Protein AF-A0A7K0YTU5-F1 (afdb_monomer)

Solvent-accessible surface area (backbone atoms only — not comparable to full-atom values): 5265 Å² total; per-residue (Å²): 132,85,79,67,48,74,45,69,39,87,91,77,66,44,42,37,36,40,38,73,36,92,88,42,86,73,21,35,35,39,22,48,69,86,42,78,62,35,54,46,32,77,89,42,74,84,56,56,74,51,66,72,56,37,53,49,50,55,51,48,62,72,74,46,68,87,94,58,89,79,93,74,82,74,89,67,64,58,86,59,73,64,126

Radius of gyration: 14.22 Å; Cα contacts (8 Å, |Δi|>4): 111; chains: 1; bounding box: 35×32×32 Å

Mean predicted aligned error: 3.56 Å

Sequence (83 aa):
MVEAFTHRLASSGLIARLDADQWRPGSWVLSIDDTPQSHLDMADPTSLHFEYIARMGHVIDAAFPVGESITALHLGAGALTIP

Structure (mmCIF, N/CA/C/O backbone):
data_AF-A0A7K0YTU5-F1
#
_entry.id   AF-A0A7K0YTU5-F1
#
loop_
_atom_site.group_PDB
_atom_site.id
_atom_site.type_symbol
_atom_site.label_atom_id
_atom_site.label_alt_id
_atom_site.label_comp_id
_atom_site.label_asym_id
_atom_site.label_entity_id
_atom_site.label_seq_id
_atom_site.pdbx_PDB_ins_code
_atom_site.Cartn_x
_atom_site.Cartn_y
_atom_site.Cartn_z
_atom_site.occupancy
_atom_site.B_iso_or_equiv
_atom_site.auth_seq_id
_atom_site.auth_comp_id
_atom_site.auth_asym_id
_atom_site.auth_atom_id
_atom_site.pdbx_PDB_model_num
ATOM 1 N N . MET A 1 1 ? 18.121 13.749 -6.869 1.00 57.28 1 MET A N 1
ATOM 2 C CA . MET A 1 1 ? 17.111 12.760 -7.293 1.00 57.28 1 MET A CA 1
ATOM 3 C C . MET A 1 1 ? 17.193 11.621 -6.305 1.00 57.28 1 MET A C 1
ATOM 5 O O . MET A 1 1 ? 18.307 11.191 -6.036 1.00 57.28 1 MET A O 1
ATOM 9 N N . VAL A 1 2 ? 16.080 11.232 -5.688 1.00 62.19 2 VAL A N 1
ATOM 10 C CA . VAL A 1 2 ? 16.079 10.060 -4.805 1.00 62.19 2 VAL A CA 1
ATOM 11 C C . VAL A 1 2 ? 16.173 8.827 -5.701 1.00 62.19 2 VAL A C 1
ATOM 13 O O . VAL A 1 2 ? 15.512 8.778 -6.736 1.00 62.19 2 VAL A O 1
ATOM 16 N N . GLU A 1 3 ? 17.072 7.908 -5.375 1.00 68.00 3 GLU A N 1
ATOM 17 C CA . GLU A 1 3 ? 17.333 6.722 -6.189 1.00 68.00 3 GLU A CA 1
ATOM 18 C C . GLU A 1 3 ? 16.137 5.761 -6.108 1.00 68.00 3 GLU A C 1
ATOM 20 O O . GLU A 1 3 ? 15.589 5.540 -5.027 1.00 68.00 3 GLU A O 1
ATOM 25 N N . ALA A 1 4 ? 15.700 5.226 -7.250 1.00 78.88 4 ALA A N 1
ATOM 26 C CA . ALA A 1 4 ? 14.636 4.230 -7.287 1.00 78.88 4 ALA A CA 1
ATOM 27 C C . ALA A 1 4 ? 15.161 2.904 -6.724 1.00 78.88 4 ALA A C 1
ATOM 29 O O . ALA A 1 4 ? 16.192 2.393 -7.170 1.00 78.88 4 ALA A O 1
ATOM 30 N N . PHE A 1 5 ? 14.445 2.316 -5.766 1.00 91.31 5 PHE A N 1
ATOM 31 C CA . PHE A 1 5 ? 14.821 1.017 -5.215 1.00 91.31 5 PHE A CA 1
ATOM 32 C C . PHE A 1 5 ? 14.242 -0.083 -6.089 1.00 91.31 5 PHE A C 1
ATOM 34 O O . PHE A 1 5 ? 13.042 -0.105 -6.341 1.00 91.31 5 PHE A O 1
ATOM 41 N N . THR A 1 6 ? 15.083 -1.011 -6.538 1.00 96.19 6 THR A N 1
ATOM 42 C CA . THR A 1 6 ? 14.659 -2.143 -7.369 1.00 96.19 6 THR A CA 1
ATOM 43 C C . THR A 1 6 ? 15.076 -3.454 -6.719 1.00 96.19 6 THR A C 1
ATOM 45 O O . THR A 1 6 ? 16.220 -3.610 -6.293 1.00 96.19 6 THR A O 1
ATOM 48 N N . HIS A 1 7 ? 14.158 -4.415 -6.655 1.00 96.56 7 HIS A N 1
ATOM 49 C CA . HIS A 1 7 ? 14.396 -5.726 -6.068 1.00 96.56 7 HIS A CA 1
ATOM 50 C C . HIS A 1 7 ? 13.689 -6.825 -6.865 1.00 96.56 7 HIS A C 1
ATOM 52 O O . HIS A 1 7 ? 12.510 -6.711 -7.180 1.00 96.56 7 HIS A O 1
ATOM 58 N N . ARG A 1 8 ? 14.389 -7.922 -7.169 1.00 97.69 8 ARG A N 1
ATOM 59 C CA . ARG A 1 8 ? 13.767 -9.100 -7.785 1.00 97.69 8 ARG A CA 1
ATOM 60 C C . ARG A 1 8 ? 13.168 -9.987 -6.699 1.00 97.69 8 ARG A C 1
ATOM 62 O O . ARG A 1 8 ? 13.901 -10.495 -5.856 1.00 97.69 8 ARG A O 1
ATOM 69 N N . LEU A 1 9 ? 11.859 -10.208 -6.749 1.00 96.00 9 LEU A N 1
ATOM 70 C CA . LEU A 1 9 ? 11.147 -11.053 -5.797 1.00 96.00 9 LEU A CA 1
ATOM 71 C C . LEU A 1 9 ? 11.577 -12.516 -5.948 1.00 96.00 9 LEU A C 1
ATOM 73 O O . LEU A 1 9 ? 11.473 -13.094 -7.029 1.00 96.00 9 LEU A O 1
ATOM 77 N N . ALA A 1 10 ? 12.027 -13.134 -4.856 1.00 95.31 10 ALA A N 1
ATOM 78 C CA . ALA A 1 10 ? 12.574 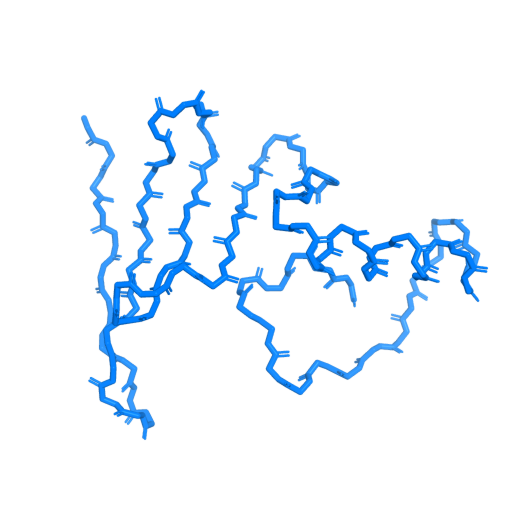-14.492 -4.882 1.00 95.31 10 ALA A CA 1
ATOM 79 C C . ALA A 1 10 ? 11.543 -15.573 -5.261 1.00 95.31 10 ALA A C 1
ATOM 81 O O . ALA A 1 10 ? 11.903 -16.565 -5.887 1.00 95.31 10 ALA A O 1
ATOM 82 N N . SER A 1 11 ? 10.271 -15.397 -4.887 1.00 93.81 11 SER A N 1
ATOM 83 C CA . SER A 1 11 ? 9.219 -16.399 -5.108 1.00 93.81 11 SER A CA 1
ATOM 84 C C . SER A 1 11 ? 8.666 -16.404 -6.531 1.00 93.81 11 SER A C 1
ATOM 86 O O . SER A 1 11 ? 8.320 -17.462 -7.048 1.00 93.81 11 SER A O 1
ATOM 88 N N . SER A 1 12 ? 8.561 -15.233 -7.157 1.00 95.56 12 SER A N 1
ATOM 89 C CA . SER A 1 12 ? 7.905 -15.059 -8.456 1.00 95.56 12 SER A CA 1
ATOM 90 C C . SER A 1 12 ? 8.865 -14.670 -9.579 1.00 95.56 12 SER A C 1
ATOM 92 O O . SER A 1 12 ? 8.524 -14.806 -10.749 1.00 95.56 12 SER A O 1
ATOM 94 N N . GLY A 1 13 ? 10.056 -14.168 -9.247 1.00 97.25 13 GLY A N 1
ATOM 95 C CA . GLY A 1 13 ? 11.012 -13.624 -10.209 1.00 97.25 13 GLY A CA 1
ATOM 96 C C . GLY A 1 13 ? 10.657 -12.232 -10.743 1.00 97.25 13 GLY A C 1
ATOM 97 O O . GLY A 1 13 ? 11.479 -11.670 -11.469 1.00 97.25 13 GLY A O 1
ATOM 98 N N . LEU A 1 14 ? 9.499 -11.670 -10.375 1.00 97.75 14 LEU A N 1
ATOM 99 C CA . LEU A 1 14 ? 9.044 -10.336 -10.792 1.00 97.75 14 LEU A CA 1
ATOM 100 C C . LEU A 1 14 ? 9.922 -9.237 -10.170 1.00 97.75 14 LEU A C 1
ATOM 102 O O . LEU A 1 14 ? 10.571 -9.443 -9.139 1.00 97.75 14 LEU A O 1
ATOM 106 N N . ILE A 1 15 ? 9.930 -8.055 -10.774 1.00 97.81 15 ILE A N 1
ATOM 107 C CA . ILE A 1 15 ? 10.653 -6.878 -10.300 1.00 97.81 15 ILE A CA 1
ATOM 108 C C . ILE A 1 15 ? 9.738 -6.007 -9.446 1.00 97.81 15 ILE A C 1
ATOM 110 O O . ILE A 1 15 ? 8.782 -5.424 -9.942 1.00 97.81 15 ILE A O 1
ATOM 114 N N . ALA A 1 16 ? 10.071 -5.868 -8.168 1.00 97.38 16 ALA A N 1
ATOM 115 C CA . ALA A 1 16 ? 9.544 -4.821 -7.312 1.00 97.38 16 ALA A CA 1
ATOM 116 C C . ALA A 1 16 ? 10.355 -3.537 -7.499 1.00 97.38 16 ALA A C 1
ATOM 118 O O . ALA A 1 16 ? 11.586 -3.564 -7.426 1.00 97.38 16 ALA A O 1
ATOM 119 N N . ARG A 1 17 ? 9.669 -2.414 -7.700 1.00 96.94 17 ARG A N 1
ATOM 120 C CA . ARG A 1 17 ? 10.276 -1.089 -7.807 1.00 96.94 17 ARG A CA 1
ATOM 121 C C . ARG A 1 17 ? 9.558 -0.102 -6.897 1.00 96.94 17 ARG A C 1
ATOM 123 O O . ARG A 1 17 ? 8.330 -0.095 -6.851 1.00 96.94 17 ARG A O 1
ATOM 130 N N . LEU A 1 18 ? 10.330 0.701 -6.174 1.00 95.88 18 LEU A N 1
ATOM 131 C CA . LEU A 1 18 ? 9.844 1.813 -5.370 1.00 95.88 18 LEU A CA 1
ATOM 132 C C . LEU A 1 18 ? 10.375 3.118 -5.967 1.00 95.88 18 LEU A C 1
ATOM 134 O O . LEU A 1 18 ? 11.583 3.365 -5.947 1.00 95.88 18 LEU A O 1
ATOM 138 N N . ASP A 1 19 ? 9.468 3.943 -6.480 1.00 95.50 19 ASP A N 1
ATOM 139 C CA . ASP A 1 19 ? 9.784 5.237 -7.082 1.00 95.50 19 ASP A CA 1
ATOM 140 C C . ASP A 1 19 ? 9.199 6.367 -6.243 1.00 95.50 19 ASP A C 1
ATOM 142 O O . ASP A 1 19 ? 8.081 6.256 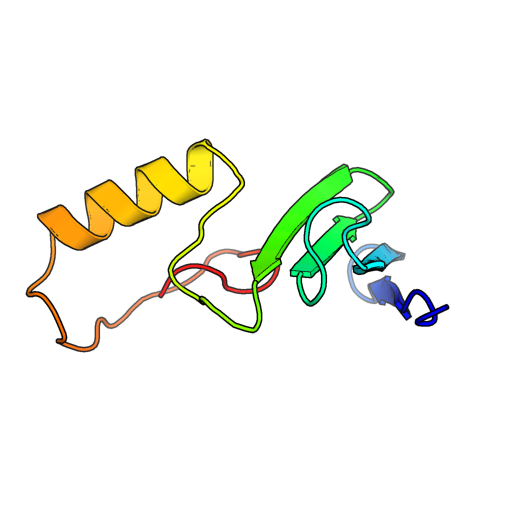-5.738 1.00 95.50 19 ASP A O 1
ATOM 146 N N . ALA A 1 20 ? 9.938 7.468 -6.111 1.00 95.12 20 ALA A N 1
ATOM 147 C CA . ALA A 1 20 ? 9.392 8.678 -5.514 1.00 95.12 20 ALA A CA 1
ATOM 148 C C . ALA A 1 20 ? 8.266 9.227 -6.405 1.00 95.12 20 ALA A C 1
ATOM 150 O O . ALA A 1 20 ? 8.417 9.318 -7.626 1.00 95.12 20 ALA A O 1
ATOM 151 N N . ASP A 1 21 ? 7.151 9.618 -5.795 1.00 93.06 21 ASP A N 1
ATOM 152 C CA . ASP A 1 21 ? 6.048 10.251 -6.507 1.00 93.06 21 ASP A CA 1
ATOM 153 C C . ASP A 1 21 ? 6.468 11.656 -6.966 1.00 93.06 21 ASP A C 1
ATOM 155 O O . ASP A 1 21 ? 6.832 12.525 -6.169 1.00 93.06 21 ASP A O 1
ATOM 159 N N . GLN A 1 22 ? 6.415 11.887 -8.277 1.00 91.25 22 GLN A N 1
ATOM 160 C CA . GLN A 1 22 ? 6.780 13.167 -8.881 1.00 91.25 22 GLN A CA 1
ATOM 161 C C . GLN A 1 22 ? 5.774 14.292 -8.583 1.00 91.25 22 GLN A C 1
ATOM 163 O O . GLN A 1 22 ? 6.107 15.467 -8.730 1.00 91.25 22 GLN A O 1
ATOM 168 N N . TRP A 1 23 ? 4.546 13.947 -8.188 1.00 91.00 23 TRP A N 1
ATOM 169 C CA . TRP A 1 23 ? 3.463 14.892 -7.922 1.00 91.00 23 TRP A CA 1
ATOM 170 C C . TRP A 1 23 ? 3.280 15.181 -6.436 1.00 91.00 23 TRP A C 1
ATOM 172 O O . TRP A 1 23 ? 2.801 16.259 -6.081 1.00 91.00 23 TRP A O 1
ATOM 182 N N . ARG A 1 24 ? 3.665 14.241 -5.568 1.00 91.25 24 ARG A N 1
ATOM 183 C CA . ARG A 1 24 ? 3.580 14.383 -4.112 1.00 91.25 24 ARG A CA 1
ATOM 184 C C . ARG A 1 24 ? 4.940 14.151 -3.453 1.00 91.25 24 ARG A C 1
ATOM 186 O O . ARG A 1 24 ? 5.324 13.007 -3.214 1.00 91.25 24 ARG A O 1
ATOM 193 N N . PRO A 1 25 ? 5.673 15.228 -3.121 1.00 91.81 25 PRO A N 1
ATOM 194 C CA . PRO A 1 25 ? 6.945 15.118 -2.420 1.00 91.81 25 PRO A CA 1
ATOM 195 C C . PRO A 1 25 ? 6.823 14.294 -1.134 1.00 91.81 25 PRO A C 1
ATOM 197 O O . PRO A 1 25 ? 5.935 14.533 -0.323 1.00 91.81 25 PRO A O 1
ATOM 200 N N . GLY A 1 26 ? 7.732 13.336 -0.943 1.00 91.06 26 GLY A N 1
ATOM 201 C CA . GLY A 1 26 ? 7.724 12.444 0.222 1.00 91.06 26 GLY A CA 1
ATOM 202 C C . GLY A 1 26 ? 6.787 11.240 0.097 1.00 91.06 26 GLY A C 1
ATOM 203 O O . GLY A 1 26 ? 6.820 10.373 0.970 1.00 91.06 26 GLY A O 1
ATOM 204 N N . SER A 1 27 ? 6.009 11.150 -0.985 1.00 95.19 27 SER A N 1
ATOM 205 C CA . SER A 1 27 ? 5.250 9.951 -1.324 1.00 95.19 27 SER A CA 1
ATOM 206 C C . SER A 1 27 ? 6.023 9.021 -2.261 1.00 95.19 27 SER A C 1
ATOM 208 O O . SER A 1 27 ? 6.960 9.436 -2.948 1.00 95.19 27 SER A O 1
ATOM 210 N N . TRP A 1 28 ? 5.616 7.756 -2.296 1.00 95.81 28 TRP A N 1
ATOM 211 C CA . TRP A 1 28 ? 6.258 6.699 -3.071 1.00 95.81 28 TRP A CA 1
ATOM 212 C C . TRP A 1 28 ? 5.231 5.784 -3.725 1.00 95.81 28 TRP A C 1
ATOM 214 O O . TRP A 1 28 ? 4.181 5.516 -3.148 1.00 95.81 28 TRP A O 1
ATOM 224 N N . VAL A 1 29 ? 5.560 5.245 -4.896 1.00 96.06 29 VAL A N 1
ATOM 225 C CA . VAL A 1 29 ? 4.770 4.216 -5.580 1.00 96.06 29 VAL A CA 1
ATOM 226 C C . VAL A 1 29 ? 5.533 2.901 -5.546 1.00 96.06 29 VAL A C 1
ATOM 228 O O . VAL A 1 29 ? 6.677 2.834 -5.992 1.00 96.06 29 VAL A O 1
ATOM 231 N N . LEU A 1 30 ? 4.883 1.846 -5.054 1.00 96.19 30 LEU A N 1
ATOM 232 C CA . LEU A 1 30 ? 5.347 0.470 -5.216 1.00 96.19 30 LEU A CA 1
ATOM 233 C C . LEU A 1 30 ? 4.737 -0.107 -6.493 1.00 96.19 30 LEU A C 1
ATOM 235 O O . LEU A 1 30 ? 3.514 -0.212 -6.596 1.00 96.19 30 LEU A O 1
ATOM 239 N N . SER A 1 31 ? 5.579 -0.552 -7.419 1.00 96.94 31 SER A N 1
ATOM 240 C CA . SER A 1 31 ? 5.178 -1.290 -8.620 1.00 96.94 31 SER A CA 1
ATOM 241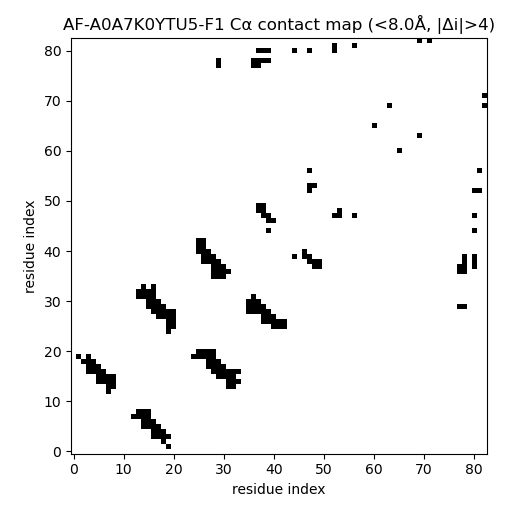 C C . SER A 1 31 ? 5.787 -2.688 -8.627 1.00 96.94 31 SER A C 1
ATOM 243 O O . SER A 1 31 ? 6.914 -2.873 -8.173 1.00 96.94 31 SER A O 1
ATOM 245 N N . ILE A 1 32 ? 5.056 -3.666 -9.162 1.00 97.00 32 ILE A N 1
ATOM 246 C CA . ILE A 1 32 ? 5.551 -5.021 -9.435 1.00 97.00 32 ILE A CA 1
ATOM 247 C C . ILE A 1 32 ? 5.410 -5.270 -10.936 1.00 97.00 32 ILE A C 1
ATOM 249 O O . ILE A 1 32 ? 4.297 -5.183 -11.449 1.00 97.00 32 ILE A O 1
ATOM 253 N N . ASP A 1 33 ? 6.522 -5.528 -11.630 1.00 96.06 33 ASP A N 1
ATOM 254 C CA . ASP A 1 33 ? 6.604 -5.623 -13.099 1.00 96.06 33 ASP A CA 1
ATOM 255 C C . ASP A 1 33 ? 5.816 -4.502 -13.789 1.00 96.06 33 ASP A C 1
ATOM 257 O O . ASP A 1 33 ? 4.865 -4.720 -14.539 1.00 96.06 33 ASP A O 1
ATOM 261 N N . ASP A 1 34 ? 6.183 -3.270 -13.428 1.00 95.06 34 ASP A N 1
ATOM 262 C CA . ASP A 1 34 ? 5.598 -2.017 -13.920 1.00 95.06 34 ASP A CA 1
ATOM 263 C C . ASP A 1 34 ? 4.095 -1.835 -13.663 1.00 95.06 34 ASP A C 1
ATOM 265 O O . ASP A 1 34 ? 3.520 -0.823 -14.062 1.00 95.06 34 ASP A O 1
ATOM 269 N N . THR A 1 35 ? 3.461 -2.753 -12.932 1.00 96.00 35 THR A N 1
ATOM 270 C CA . THR A 1 35 ? 2.076 -2.612 -12.488 1.00 96.00 35 THR A CA 1
ATOM 271 C C . THR A 1 35 ? 2.057 -1.969 -11.103 1.00 96.00 35 THR A C 1
ATOM 273 O O . THR A 1 35 ? 2.503 -2.608 -10.139 1.00 96.00 35 THR A O 1
ATOM 276 N N . PRO A 1 36 ? 1.515 -0.746 -10.951 1.00 95.12 36 PRO A N 1
ATOM 277 C CA . PRO A 1 36 ? 1.393 -0.109 -9.647 1.00 95.12 36 PRO A CA 1
ATOM 278 C C . PRO A 1 36 ? 0.558 -0.974 -8.701 1.00 95.12 36 PRO A C 1
ATOM 280 O O . PRO A 1 36 ? -0.536 -1.413 -9.049 1.00 95.12 36 PRO A O 1
ATOM 283 N N . GLN A 1 37 ? 1.090 -1.236 -7.512 1.00 95.19 37 GLN A N 1
ATOM 284 C CA . GLN A 1 37 ? 0.430 -2.030 -6.476 1.00 95.19 37 GLN A CA 1
ATOM 285 C C . GLN A 1 37 ? -0.048 -1.166 -5.313 1.00 95.19 37 GLN A C 1
ATOM 287 O O . GLN A 1 37 ? -1.082 -1.463 -4.719 1.00 95.19 37 GLN A O 1
ATOM 292 N N . SER A 1 38 ? 0.719 -0.130 -4.961 1.00 96.19 38 SER A N 1
ATOM 293 C CA . SER A 1 38 ? 0.437 0.706 -3.796 1.00 96.19 38 SER A CA 1
ATOM 294 C C . SER A 1 38 ? 1.099 2.078 -3.887 1.00 96.19 38 SER A C 1
ATOM 296 O O . SER A 1 38 ? 2.008 2.293 -4.692 1.00 96.19 38 SER A O 1
ATOM 298 N N . HIS A 1 39 ? 0.618 3.009 -3.069 1.00 96.31 39 HIS A N 1
ATOM 299 C CA . HIS A 1 39 ? 1.125 4.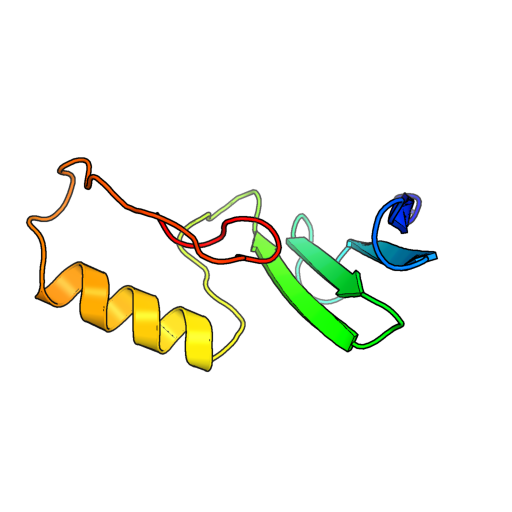373 -2.929 1.00 96.31 39 HIS A CA 1
ATOM 300 C C . HIS A 1 39 ? 1.191 4.696 -1.442 1.00 96.31 39 HIS A C 1
ATOM 302 O O . HIS A 1 39 ? 0.249 4.395 -0.712 1.00 96.31 39 HIS A O 1
ATOM 308 N N . LEU A 1 40 ? 2.315 5.251 -1.009 1.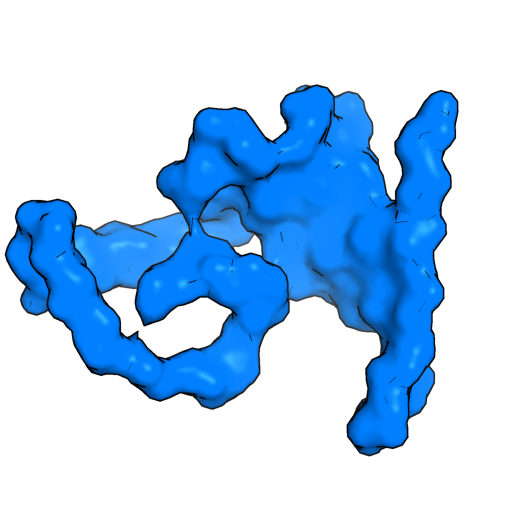00 94.44 40 LEU A N 1
ATOM 309 C CA . LEU A 1 40 ? 2.596 5.551 0.384 1.00 94.44 40 LEU A CA 1
ATOM 310 C C . LEU A 1 40 ? 2.856 7.042 0.511 1.00 94.44 40 LEU A C 1
ATOM 312 O O . LEU A 1 40 ? 3.724 7.559 -0.189 1.00 94.44 40 LEU A O 1
ATOM 316 N N . ASP A 1 41 ? 2.185 7.701 1.446 1.00 94.06 41 ASP A N 1
ATOM 317 C CA . ASP A 1 41 ? 2.522 9.054 1.875 1.00 94.06 41 ASP A CA 1
ATOM 318 C C . ASP A 1 41 ? 3.159 8.981 3.270 1.00 94.06 41 ASP A C 1
ATOM 320 O O . ASP A 1 41 ? 2.523 8.587 4.246 1.00 94.06 41 ASP A O 1
ATOM 324 N N . MET A 1 42 ? 4.454 9.307 3.364 1.00 91.06 42 MET A N 1
ATOM 325 C CA . MET A 1 42 ? 5.191 9.221 4.632 1.00 91.06 42 MET A CA 1
ATOM 326 C C . MET A 1 42 ? 4.800 10.316 5.633 1.00 91.06 42 MET A C 1
ATOM 328 O O . MET A 1 42 ? 5.118 10.190 6.815 1.00 91.06 42 MET A O 1
ATOM 332 N N . ALA A 1 43 ? 4.166 11.398 5.174 1.00 94.00 43 ALA A N 1
ATOM 333 C CA . ALA A 1 43 ? 3.698 12.479 6.035 1.00 94.00 43 ALA A CA 1
ATOM 334 C C . ALA A 1 43 ? 2.264 12.240 6.530 1.00 94.00 43 ALA A C 1
ATOM 336 O O . ALA A 1 43 ? 1.916 12.703 7.616 1.00 94.00 43 ALA A O 1
ATOM 337 N N . ASP A 1 44 ? 1.458 11.511 5.756 1.00 94.12 44 ASP A N 1
ATOM 338 C CA . ASP A 1 44 ? 0.074 11.184 6.087 1.00 94.12 44 ASP A CA 1
ATOM 339 C C . ASP A 1 44 ? -0.272 9.724 5.725 1.00 94.12 44 ASP A C 1
ATOM 341 O O . ASP A 1 44 ? -0.719 9.449 4.608 1.00 94.12 44 ASP A O 1
ATOM 345 N N . PRO A 1 45 ? -0.145 8.771 6.669 1.00 91.38 45 PRO A N 1
ATOM 346 C CA . PRO A 1 45 ? -0.466 7.368 6.412 1.00 91.38 45 PRO A CA 1
ATOM 347 C C . PRO A 1 45 ? -1.961 7.116 6.148 1.00 91.38 45 PRO A C 1
ATOM 349 O O . PRO A 1 45 ? -2.320 6.012 5.750 1.00 91.38 45 PRO A O 1
ATOM 352 N N . THR A 1 46 ? -2.840 8.108 6.354 1.00 91.75 46 THR A N 1
ATOM 353 C CA . THR A 1 46 ? -4.277 7.996 6.049 1.00 91.75 46 THR A CA 1
ATOM 354 C C . THR A 1 46 ? -4.608 8.347 4.593 1.00 91.75 46 THR A C 1
ATOM 356 O O . THR A 1 46 ? -5.719 8.083 4.126 1.00 91.75 46 THR A O 1
ATOM 359 N N . SER A 1 47 ? -3.648 8.887 3.831 1.00 93.94 47 SER A N 1
ATOM 360 C CA . SER A 1 47 ? -3.827 9.213 2.413 1.00 93.94 47 SER A CA 1
ATOM 361 C C . SER A 1 47 ? -3.770 7.960 1.528 1.00 93.94 47 SE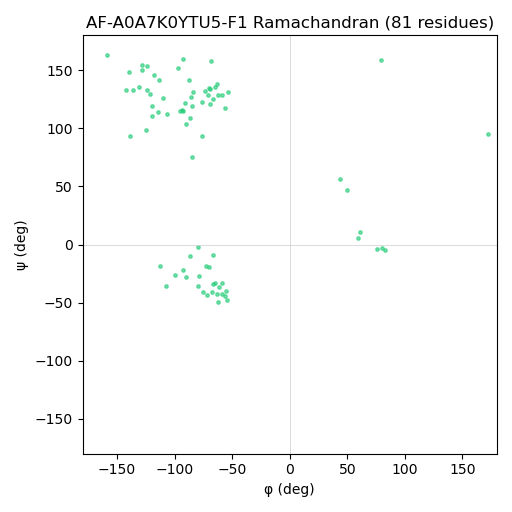R A C 1
ATOM 363 O O . SER A 1 47 ? -2.716 7.569 1.024 1.00 93.94 47 SER A O 1
ATOM 365 N N . LEU A 1 48 ? -4.934 7.373 1.247 1.00 95.06 48 LEU A N 1
ATOM 366 C CA . LEU A 1 48 ? -5.082 6.213 0.361 1.00 95.06 48 LEU A CA 1
ATOM 367 C C . LEU A 1 48 ? -5.314 6.649 -1.098 1.00 95.06 48 LEU A C 1
ATOM 369 O O . LEU A 1 48 ? -6.412 7.061 -1.469 1.00 95.06 48 LEU A O 1
ATOM 373 N N . HIS A 1 49 ? -4.284 6.554 -1.948 1.00 92.94 49 HIS A N 1
ATOM 374 C CA . HIS A 1 49 ? -4.359 7.027 -3.342 1.00 92.94 49 HIS A CA 1
ATOM 375 C C . HIS A 1 49 ? -5.169 6.107 -4.264 1.00 92.94 49 HIS A C 1
ATOM 377 O O . HIS A 1 49 ? -5.912 6.565 -5.133 1.00 92.94 49 HIS A O 1
ATOM 383 N N . PHE A 1 50 ? -5.006 4.793 -4.109 1.00 93.31 50 PHE A N 1
ATOM 384 C CA . PHE A 1 50 ? -5.718 3.830 -4.937 1.00 93.31 50 PHE A CA 1
ATOM 385 C C . PHE A 1 50 ? -7.165 3.726 -4.476 1.00 93.31 50 PHE A C 1
ATOM 387 O O . PHE A 1 50 ? -7.446 3.370 -3.335 1.00 93.31 50 PHE A O 1
ATOM 394 N N . GLU A 1 51 ? -8.082 3.981 -5.401 1.00 94.38 51 GLU A N 1
ATOM 395 C CA . GLU A 1 51 ? -9.516 4.079 -5.135 1.00 94.38 51 GLU A CA 1
ATOM 396 C C . GLU A 1 51 ? -10.083 2.826 -4.446 1.00 94.38 51 GLU A C 1
ATOM 398 O O . GLU A 1 51 ? -10.837 2.922 -3.480 1.00 94.38 51 GLU A O 1
ATOM 403 N N . TYR A 1 52 ? -9.631 1.642 -4.865 1.00 94.50 52 TYR A N 1
ATOM 404 C CA . TYR A 1 52 ? -10.043 0.379 -4.257 1.00 94.50 52 TYR A CA 1
ATOM 405 C C . TYR A 1 52 ? -9.538 0.219 -2.807 1.00 94.50 52 TYR A C 1
ATOM 407 O O . TYR A 1 52 ? -10.253 -0.340 -1.975 1.00 94.50 52 TYR A O 1
ATOM 415 N N . ILE A 1 53 ? -8.348 0.743 -2.482 1.00 95.75 53 ILE A N 1
ATOM 416 C CA . ILE A 1 53 ? -7.799 0.753 -1.116 1.00 95.75 53 ILE A CA 1
ATOM 417 C C . ILE A 1 53 ? -8.565 1.765 -0.266 1.00 95.75 53 ILE A C 1
ATOM 419 O O . ILE A 1 53 ? -8.977 1.436 0.842 1.00 95.75 53 ILE A O 1
ATOM 423 N N . ALA A 1 54 ? -8.841 2.958 -0.802 1.00 95.81 54 ALA A N 1
ATOM 424 C CA . ALA A 1 54 ? -9.658 3.957 -0.122 1.00 95.81 54 ALA A CA 1
ATOM 425 C C . ALA A 1 54 ? -11.040 3.391 0.239 1.00 95.81 54 ALA A C 1
ATOM 427 O O . ALA A 1 54 ? -11.489 3.541 1.373 1.00 95.81 54 ALA A O 1
ATOM 428 N N . ARG A 1 55 ? -11.702 2.670 -0.678 1.00 96.75 55 ARG A N 1
ATOM 429 C CA . ARG A 1 55 ? -12.968 1.971 -0.387 1.00 96.75 55 ARG A CA 1
ATOM 430 C C . ARG A 1 55 ? -12.835 0.950 0.744 1.00 96.75 55 ARG A C 1
ATOM 432 O O . ARG A 1 55 ? -13.721 0.890 1.590 1.00 96.75 55 ARG A O 1
ATOM 439 N N . MET A 1 56 ? -11.754 0.168 0.777 1.00 96.00 56 MET A N 1
ATOM 440 C CA . MET A 1 56 ? -11.500 -0.758 1.888 1.00 96.00 56 MET A CA 1
ATOM 441 C C . MET A 1 56 ? -11.311 -0.019 3.215 1.00 96.00 56 MET A C 1
ATOM 443 O O . MET A 1 56 ? -11.906 -0.433 4.204 1.00 96.00 56 MET A O 1
ATOM 447 N N . GLY A 1 57 ? -10.574 1.097 3.225 1.00 95.56 57 GLY A N 1
ATOM 448 C CA . GLY A 1 57 ? -10.428 1.961 4.401 1.00 95.56 57 GLY A CA 1
ATOM 449 C C . GLY A 1 57 ? -11.780 2.412 4.959 1.00 95.56 57 GLY A C 1
ATOM 450 O O . GLY A 1 57 ? -12.057 2.195 6.131 1.00 95.56 57 GLY A O 1
ATOM 451 N N . HIS A 1 58 ? -12.686 2.893 4.099 1.00 96.38 58 HIS A N 1
ATOM 452 C CA . HIS A 1 58 ? -14.038 3.281 4.528 1.00 96.38 58 HIS A CA 1
ATOM 453 C C . HIS A 1 58 ? -14.841 2.114 5.126 1.00 96.38 58 HIS A C 1
ATOM 455 O O . HIS A 1 58 ? -15.620 2.312 6.056 1.00 96.38 58 HIS A O 1
ATOM 461 N N . VAL A 1 59 ? -14.687 0.895 4.594 1.00 96.94 59 VAL A N 1
ATOM 462 C CA . VAL A 1 59 ? -15.345 -0.296 5.157 1.00 96.94 59 VAL A CA 1
ATOM 463 C C . VAL A 1 59 ? -14.765 -0.640 6.529 1.00 96.94 59 VAL A C 1
ATOM 465 O O . VAL A 1 59 ? -15.529 -0.973 7.432 1.00 96.94 59 VAL A O 1
ATOM 468 N N . ILE A 1 60 ? -13.445 -0.539 6.699 1.00 95.81 60 ILE A N 1
ATOM 469 C CA . ILE A 1 60 ? -12.767 -0.764 7.981 1.00 95.81 60 ILE A CA 1
ATOM 470 C C . ILE A 1 60 ? -13.247 0.264 9.015 1.00 95.81 60 ILE A C 1
ATOM 472 O O . ILE A 1 60 ? -13.698 -0.133 10.088 1.00 95.81 60 ILE A O 1
ATOM 476 N N . ASP A 1 61 ? -13.258 1.552 8.666 1.00 95.12 61 ASP A N 1
ATOM 477 C CA . ASP A 1 61 ? -13.726 2.634 9.545 1.00 95.12 61 ASP A CA 1
ATOM 478 C C . ASP A 1 61 ? -15.189 2.456 9.978 1.00 95.12 61 ASP A C 1
ATOM 480 O O . ASP A 1 61 ? -15.571 2.824 11.087 1.00 95.12 61 ASP A O 1
ATOM 484 N N . ALA A 1 62 ? -16.028 1.883 9.110 1.00 97.12 62 ALA A N 1
ATOM 485 C CA . ALA A 1 62 ? -17.425 1.603 9.427 1.00 97.12 62 ALA A CA 1
ATOM 486 C C . ALA A 1 62 ? -17.615 0.341 10.288 1.00 97.12 62 ALA A C 1
ATOM 488 O O . ALA A 1 62 ? -18.618 0.227 10.995 1.00 97.12 62 ALA A O 1
ATOM 489 N N . ALA A 1 63 ? -16.700 -0.627 10.198 1.00 97.50 63 ALA A N 1
ATOM 490 C CA . ALA A 1 63 ? -16.832 -1.936 10.834 1.00 97.50 63 ALA A CA 1
ATOM 491 C C . ALA A 1 63 ? -16.191 -2.016 12.229 1.00 97.50 63 ALA A C 1
ATOM 493 O O . ALA A 1 63 ? -16.573 -2.889 13.012 1.00 97.50 63 ALA A O 1
ATOM 494 N N . PHE A 1 64 ? -15.238 -1.134 12.545 1.00 96.88 64 PHE A N 1
ATOM 495 C CA . PHE A 1 64 ? -14.440 -1.201 13.770 1.00 96.88 64 PHE A CA 1
ATOM 496 C C . PHE A 1 64 ? -14.436 0.126 14.548 1.00 96.88 64 PHE A C 1
ATOM 498 O O . PHE A 1 64 ? -14.631 1.189 13.962 1.00 96.88 64 PHE A O 1
ATOM 505 N N . PRO A 1 65 ? -14.216 0.096 15.877 1.00 95.56 65 PRO A N 1
ATOM 506 C CA . PRO A 1 65 ? -14.108 1.316 16.669 1.00 95.56 65 PRO A CA 1
ATOM 507 C C . PRO A 1 65 ? -12.909 2.179 16.258 1.00 95.56 65 PRO A C 1
ATOM 509 O O . PRO A 1 65 ? -11.798 1.684 16.059 1.00 95.56 65 PRO A O 1
ATOM 512 N N . VAL A 1 66 ? -13.120 3.495 16.191 1.00 94.19 66 VAL A N 1
ATOM 513 C CA . VAL A 1 66 ? -12.069 4.462 15.848 1.00 94.19 66 VAL A CA 1
ATOM 514 C C . VAL A 1 66 ? -10.949 4.433 16.891 1.00 94.19 66 VAL A C 1
ATOM 516 O O . VAL A 1 66 ? -11.195 4.589 18.085 1.00 94.19 66 VAL A O 1
ATOM 519 N N . GLY A 1 67 ? -9.706 4.301 16.424 1.00 90.00 67 GLY A N 1
ATOM 520 C CA . GLY A 1 67 ? -8.504 4.351 17.262 1.00 90.00 67 GLY A CA 1
ATOM 521 C C . GLY A 1 67 ? -8.178 3.053 18.006 1.00 90.00 67 GLY A C 1
ATOM 522 O O . GLY A 1 67 ? -7.141 2.989 18.667 1.00 90.00 67 GLY A O 1
ATOM 523 N N . GLU A 1 68 ? -9.009 2.017 17.889 1.00 94.12 68 GLU A N 1
ATOM 524 C CA . GLU A 1 68 ? -8.716 0.698 18.448 1.00 94.12 68 GLU A CA 1
ATOM 525 C C . GLU A 1 68 ? -7.921 -0.155 17.454 1.00 94.12 68 GLU A C 1
ATOM 527 O O . GLU A 1 68 ? -8.145 -0.125 16.244 1.00 94.12 68 GLU A O 1
ATOM 532 N N . SER A 1 69 ? -6.960 -0.930 17.963 1.00 93.50 69 SER A N 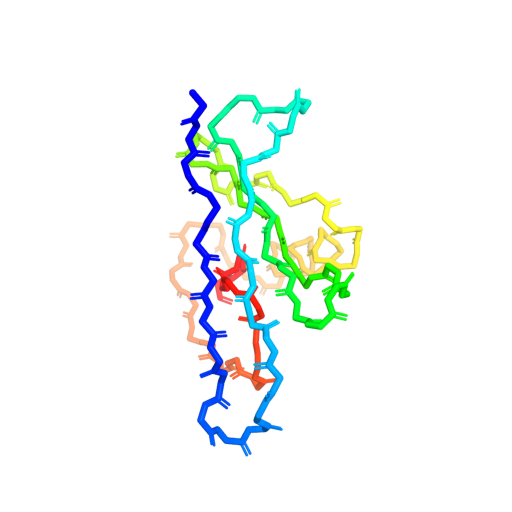1
ATOM 533 C CA . SER A 1 69 ? -6.211 -1.870 17.127 1.00 93.50 69 SER A CA 1
ATOM 534 C C . SER A 1 69 ? -7.112 -3.016 16.680 1.00 93.50 69 SER A C 1
ATOM 536 O O . SER A 1 69 ? -7.795 -3.633 17.497 1.00 93.50 69 SER A O 1
ATOM 538 N N . ILE A 1 70 ? -7.053 -3.349 15.394 1.00 94.50 70 ILE A N 1
ATOM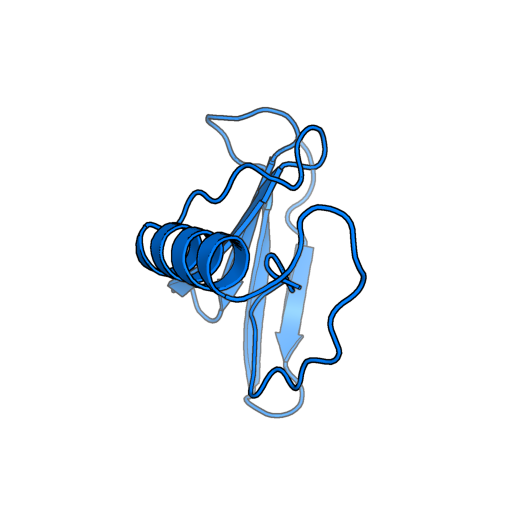 539 C CA . ILE A 1 70 ? -7.732 -4.518 14.837 1.00 94.50 70 ILE A CA 1
ATOM 540 C C . ILE A 1 70 ? -6.760 -5.695 14.730 1.00 94.50 70 ILE A C 1
ATOM 542 O O . ILE A 1 70 ? -5.554 -5.519 14.572 1.00 94.50 70 ILE A O 1
ATOM 546 N N . THR A 1 71 ? -7.283 -6.918 14.813 1.00 95.81 71 THR A N 1
ATOM 547 C CA . THR A 1 71 ? -6.530 -8.116 14.416 1.00 95.81 71 THR A CA 1
ATOM 548 C C . THR A 1 71 ? -6.905 -8.455 12.981 1.00 95.81 71 THR A C 1
ATOM 550 O O . THR A 1 71 ? -8.057 -8.801 12.719 1.00 95.81 71 THR A O 1
ATOM 553 N N . ALA A 1 72 ? -5.942 -8.368 12.067 1.00 94.69 72 ALA A N 1
ATOM 554 C CA . ALA A 1 72 ? -6.144 -8.612 10.644 1.00 94.69 72 ALA A CA 1
ATOM 555 C C . ALA A 1 72 ? -5.201 -9.702 10.110 1.00 94.69 72 ALA A C 1
ATOM 557 O O . ALA A 1 72 ? -4.112 -9.932 10.636 1.00 94.69 72 ALA A O 1
ATOM 558 N N . LEU A 1 73 ? -5.643 -10.375 9.045 1.00 96.06 73 LEU A N 1
ATOM 559 C CA . LEU A 1 73 ? -4.822 -11.260 8.223 1.00 96.06 73 LEU A CA 1
ATOM 560 C C . LEU A 1 73 ? -4.804 -10.715 6.794 1.00 96.06 73 LEU A C 1
ATOM 562 O O . LEU A 1 73 ? -5.805 -10.802 6.082 1.00 96.06 73 LEU A O 1
ATOM 566 N N . HIS A 1 74 ? -3.653 -10.215 6.354 1.00 95.25 74 HIS A N 1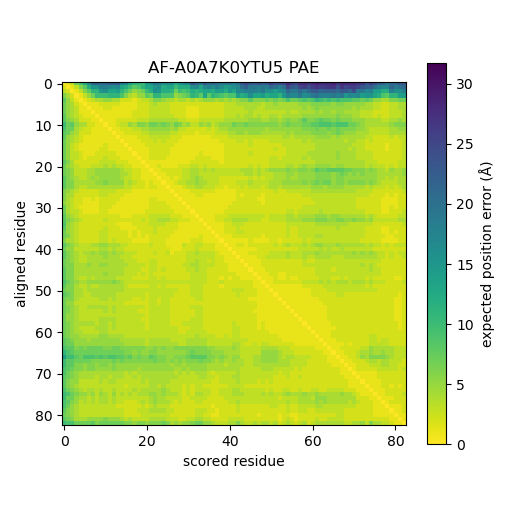
ATOM 567 C CA . HIS A 1 74 ? -3.456 -9.768 4.976 1.00 95.25 74 HIS A CA 1
ATOM 568 C C . HIS A 1 74 ? -3.040 -10.944 4.089 1.00 95.25 74 HIS A C 1
ATOM 570 O O . HIS A 1 74 ? -1.920 -11.453 4.174 1.00 95.25 74 HIS A O 1
ATOM 576 N N . LEU A 1 75 ? -3.941 -11.385 3.209 1.00 94.31 75 LEU A N 1
ATOM 577 C CA . LEU A 1 75 ? -3.633 -12.367 2.165 1.00 94.31 75 LEU A CA 1
ATOM 578 C C . LEU A 1 75 ? -3.047 -11.651 0.943 1.00 94.31 75 LEU A C 1
ATOM 580 O O . LEU A 1 75 ? -3.717 -11.433 -0.065 1.00 94.31 75 LEU A O 1
ATOM 584 N N . GLY A 1 76 ? -1.781 -11.257 1.080 1.00 89.81 76 GLY A N 1
ATOM 585 C CA . GLY A 1 76 ? -1.179 -10.210 0.256 1.00 89.81 76 GLY A CA 1
ATOM 586 C C . GLY A 1 76 ? -1.591 -8.821 0.752 1.00 89.81 76 GLY A C 1
ATOM 587 O O . GLY A 1 76 ? -2.567 -8.692 1.479 1.00 89.81 76 GLY A O 1
ATOM 588 N N . ALA A 1 77 ? -0.811 -7.797 0.407 1.00 90.38 77 ALA A N 1
ATOM 589 C CA . ALA A 1 77 ? -1.100 -6.373 0.621 1.00 90.38 77 ALA A CA 1
ATOM 590 C C . ALA A 1 77 ? 0.159 -5.589 0.235 1.00 90.38 77 ALA A C 1
ATOM 592 O O . ALA A 1 77 ? 1.098 -5.465 1.025 1.00 90.38 77 ALA A O 1
ATOM 593 N N . GLY A 1 78 ? 0.218 -5.099 -1.005 1.00 91.62 78 GLY A N 1
ATOM 594 C CA . GLY A 1 78 ? 1.355 -4.306 -1.467 1.00 91.62 78 GLY A CA 1
ATOM 595 C C . GLY A 1 78 ? 1.577 -3.099 -0.552 1.00 91.62 78 GLY A C 1
ATOM 596 O O . GLY A 1 78 ? 0.707 -2.242 -0.438 1.00 91.62 78 GLY A O 1
ATOM 597 N N . ALA A 1 79 ? 2.739 -3.048 0.098 1.00 93.19 79 ALA A N 1
ATOM 598 C CA . ALA A 1 79 ? 3.153 -1.980 1.010 1.00 93.19 79 ALA A CA 1
ATOM 599 C C . ALA A 1 79 ? 2.295 -1.749 2.276 1.00 93.19 79 ALA A C 1
ATOM 601 O O . ALA A 1 79 ? 2.541 -0.765 2.963 1.00 93.19 79 ALA A O 1
ATOM 602 N N . LEU A 1 80 ? 1.354 -2.644 2.616 1.00 93.81 80 LEU A N 1
ATOM 603 C CA . LEU A 1 80 ? 0.606 -2.624 3.890 1.00 93.81 80 LEU A CA 1
ATOM 604 C C . LEU A 1 80 ? -0.013 -1.253 4.243 1.00 93.81 80 LEU A C 1
ATOM 606 O O . LEU A 1 80 ? 0.112 -0.771 5.364 1.00 93.81 80 LEU A O 1
ATOM 610 N N . THR A 1 81 ? -0.675 -0.611 3.279 1.00 94.69 81 THR A N 1
ATOM 611 C CA . THR A 1 81 ? -1.257 0.735 3.449 1.00 94.69 81 THR A CA 1
ATOM 612 C C . THR A 1 81 ? -2.596 0.755 4.187 1.00 94.69 81 THR A C 1
ATOM 614 O O . THR A 1 81 ? -3.140 1.825 4.434 1.00 94.69 81 THR A O 1
ATOM 617 N N . ILE A 1 82 ? -3.123 -0.411 4.557 1.00 93.25 82 ILE A N 1
ATOM 618 C CA . ILE A 1 82 ? -4.305 -0.573 5.410 1.00 93.25 82 ILE A CA 1
ATOM 619 C C . ILE A 1 82 ? -3.977 -1.527 6.569 1.00 93.25 82 ILE A C 1
ATOM 621 O O . ILE A 1 82 ? -3.116 -2.396 6.388 1.00 93.25 82 ILE A O 1
ATOM 625 N N . PRO A 1 83 ? -4.627 -1.354 7.738 1.00 89.06 83 PRO A N 1
ATOM 626 C CA . PRO A 1 83 ? -4.348 -2.128 8.947 1.00 89.06 83 PRO A CA 1
ATOM 627 C C . PRO A 1 83 ? -4.805 -3.587 8.870 1.00 89.06 83 PRO A C 1
ATOM 629 O O . PRO A 1 83 ? -5.563 -3.954 7.941 1.00 89.06 83 PRO A O 1
#

Secondary structure (DSSP, 8-state):
-PPPEEEE-TTT--EEEEEE-SSSTTEEEEEETTEEEEEEESS-TT---SHHHHHHHHHHHHHS-TTPPP----SS-GGG---

Foldseek 3Di:
DPDKDWDQDPPPRWIWIWDQDPVDGQKIFIDTNNHTQAIARPVDLLDGPDPVVVVVVVVPPVPDDPPDDDDDDDPDHVPCSDD

Nearest PDB structures (foldseek):
  3gjy-assembly1_A  TM=7.399E-01  e=2.647E-03  Corynebacterium glutamicum ATCC 13032
  2zq0-assembly1_A  TM=5.067E-01  e=6.952E+00  Bacteroides thetaiotaomicron
  2zq0-assembly1_B  TM=4.596E-01  e=9.525E+00  Bacteroides thetaiotaomicron

pLDDT: mean 93.29, std 6.59, range [57.28, 97.81]